Protein AF-A0A1V3II96-F1 (afdb_monomer)

Organism: NCBI:txid1908260

InterPro domains:
  IPR008873 TraA [PF05513] (24-80)

Foldseek 3Di:
DVVVVVVVVVVVCVVVVVVVVVVPDDDPDVCPVVVVVVVVVCCQCCHDPHPVLVVVLVVLVVVLVVVCVVPVDPCSCVVNVVSVVD

Nearest PDB structures (foldseek):
  5leg-assembly1_1A  TM=8.628E-01  e=9.607E-02  Salmonella enterica subsp. enterica serovar Typhi

Sequence (86 aa):
MFKDFIKKLYSKMKTTVTVTAVSSVPAVAMAADLAAGAKQDVKDTLGVGSTAWTILLVLEILAAVFMYIKTKNLALFGGIIALICQ

Solvent-accessible surface area (backbone atoms only — not comparable to full-atom values): 5038 Å² total; per-residue (Å²): 111,73,70,58,50,52,55,54,50,53,53,52,49,52,55,52,55,53,52,56,65,57,73,69,64,77,78,89,80,54,63,68,64,52,48,53,48,49,54,49,52,49,44,62,48,60,27,92,88,17,71,54,38,51,52,51,53,54,51,48,52,54,50,34,52,57,49,29,75,77,67,72,46,73,70,54,59,50,61,58,52,59,58,74,76,107

Structure (mmCIF, N/CA/C/O backbone):
data_AF-A0A1V3II96-F1
#
_entry.id   AF-A0A1V3II96-F1
#
loop_
_atom_site.group_PDB
_atom_site.id
_atom_site.type_symbol
_atom_site.label_atom_id
_atom_site.label_alt_id
_atom_site.label_comp_id
_atom_site.label_asym_id
_atom_site.label_entity_id
_atom_site.label_seq_id
_atom_site.pdbx_PDB_ins_code
_atom_site.Cartn_x
_atom_site.Cartn_y
_atom_site.Cartn_z
_atom_site.occupancy
_atom_site.B_iso_or_equiv
_atom_site.auth_seq_id
_atom_site.auth_comp_id
_atom_site.auth_asym_id
_atom_site.auth_atom_id
_atom_site.pdbx_PDB_model_num
ATOM 1 N N . MET A 1 1 ? 10.241 25.862 17.922 1.00 59.03 1 MET A N 1
ATOM 2 C CA . MET A 1 1 ? 11.334 24.867 17.816 1.00 59.03 1 MET A CA 1
ATOM 3 C C . MET A 1 1 ? 10.926 23.607 17.051 1.00 59.03 1 MET A C 1
ATOM 5 O O . MET A 1 1 ? 11.419 23.421 15.949 1.00 59.03 1 MET A O 1
ATOM 9 N N . PHE A 1 2 ? 10.001 22.768 17.544 1.00 66.88 2 PHE A N 1
ATOM 10 C CA . PHE A 1 2 ? 9.622 21.526 16.834 1.00 66.88 2 PHE A CA 1
ATOM 11 C C . PHE A 1 2 ? 8.845 21.772 15.522 1.00 66.88 2 PHE A C 1
ATOM 13 O O . PHE A 1 2 ? 9.080 21.118 14.511 1.00 66.88 2 PHE A O 1
ATOM 20 N N . LYS A 1 3 ? 7.969 22.787 15.500 1.00 69.25 3 LYS A N 1
ATOM 21 C CA . LYS A 1 3 ? 7.199 23.180 14.303 1.00 69.25 3 LYS A CA 1
ATOM 22 C C . LYS A 1 3 ? 8.093 23.696 13.167 1.00 69.25 3 LYS A C 1
ATOM 24 O O . LYS A 1 3 ? 7.859 23.391 11.999 1.00 69.25 3 LYS A O 1
ATOM 29 N N . ASP A 1 4 ? 9.149 24.424 13.520 1.00 73.50 4 ASP A N 1
ATOM 30 C CA . ASP A 1 4 ? 10.104 24.998 12.564 1.00 73.50 4 ASP A CA 1
ATOM 31 C C . ASP A 1 4 ? 10.965 23.909 11.916 1.00 73.50 4 ASP A C 1
ATOM 33 O O . ASP A 1 4 ? 11.264 23.970 10.722 1.00 73.50 4 ASP A O 1
ATOM 37 N N . PHE A 1 5 ? 11.291 22.862 12.681 1.00 73.62 5 PHE A N 1
ATOM 38 C CA . PHE A 1 5 ? 11.988 21.678 12.188 1.00 73.62 5 PHE A CA 1
ATOM 39 C C . PHE A 1 5 ? 11.157 20.913 11.145 1.00 73.62 5 PHE A C 1
ATOM 41 O O . PHE A 1 5 ? 11.656 20.633 10.054 1.00 73.62 5 PHE A O 1
ATOM 48 N N . ILE A 1 6 ? 9.869 20.666 11.419 1.00 81.00 6 ILE A N 1
ATOM 49 C CA . ILE A 1 6 ? 8.960 19.985 10.477 1.00 81.00 6 ILE A CA 1
ATOM 50 C C . ILE A 1 6 ? 8.813 20.779 9.172 1.00 81.00 6 ILE A C 1
ATOM 52 O O . ILE A 1 6 ? 8.878 20.208 8.082 1.00 81.00 6 ILE A O 1
ATOM 56 N N . LYS A 1 7 ? 8.683 22.109 9.254 1.00 74.81 7 LYS A N 1
ATOM 57 C CA . LYS A 1 7 ? 8.571 22.973 8.068 1.00 74.81 7 LYS A CA 1
ATOM 58 C C . LYS A 1 7 ? 9.837 22.932 7.203 1.00 74.81 7 LYS A C 1
ATOM 60 O O . LYS A 1 7 ? 9.751 22.902 5.974 1.00 74.81 7 LYS A O 1
ATOM 65 N N . LYS A 1 8 ? 11.011 22.880 7.840 1.00 70.62 8 LYS A N 1
ATOM 66 C CA . LYS A 1 8 ? 12.311 22.778 7.160 1.00 70.62 8 LYS A CA 1
ATOM 67 C C . LYS A 1 8 ? 12.505 21.407 6.503 1.00 70.62 8 LYS A C 1
ATOM 69 O O . LYS A 1 8 ? 13.036 21.341 5.396 1.00 70.62 8 LYS A O 1
ATOM 74 N N . LEU A 1 9 ? 12.022 20.341 7.141 1.00 74.62 9 LEU A N 1
ATOM 75 C CA . LEU A 1 9 ? 12.040 18.980 6.602 1.00 74.62 9 LEU A CA 1
ATOM 76 C C . LEU A 1 9 ? 11.115 18.835 5.382 1.00 74.62 9 LEU A C 1
ATOM 78 O O . LEU A 1 9 ? 11.545 18.328 4.351 1.00 74.62 9 LEU A O 1
ATOM 82 N N . TYR A 1 10 ? 9.888 19.361 5.451 1.00 72.44 10 TYR A N 1
ATOM 83 C CA . TYR A 1 10 ? 8.928 19.333 4.339 1.00 72.44 10 TYR A CA 1
ATOM 84 C C . TYR A 1 10 ? 9.430 20.084 3.097 1.00 72.44 10 TYR A C 1
ATOM 86 O O . TYR A 1 10 ? 9.274 19.609 1.974 1.00 72.44 10 TYR A O 1
ATOM 94 N N . SER A 1 11 ? 10.079 21.234 3.298 1.00 64.75 11 SER A N 1
ATOM 95 C CA . SER A 1 11 ? 10.675 22.008 2.204 1.00 64.75 11 SER A CA 1
ATOM 96 C C . SER A 1 11 ? 11.815 21.246 1.517 1.00 64.75 11 SER A C 1
ATOM 98 O O . SER A 1 11 ? 11.837 21.140 0.293 1.00 64.75 11 SER A O 1
ATOM 100 N N . LYS A 1 12 ? 12.709 20.618 2.296 1.00 63.75 12 LYS A N 1
ATOM 101 C CA . LYS A 1 12 ? 13.783 19.778 1.743 1.00 63.75 12 LYS A CA 1
ATOM 102 C C . LYS A 1 12 ? 13.244 18.548 1.013 1.00 63.75 12 LYS A C 1
ATOM 104 O O . LYS A 1 12 ? 13.730 18.244 -0.069 1.00 63.75 12 LYS A O 1
ATOM 109 N N . MET A 1 13 ? 12.219 17.887 1.556 1.00 62.94 13 MET A N 1
ATOM 110 C CA . MET A 1 13 ? 11.571 16.760 0.880 1.00 62.94 13 MET A CA 1
ATOM 111 C C . MET A 1 13 ? 10.957 17.174 -0.456 1.00 62.94 13 MET A C 1
ATOM 113 O O . MET A 1 13 ? 11.166 16.479 -1.442 1.00 62.94 13 MET A O 1
ATOM 117 N N . LYS A 1 14 ? 10.258 18.315 -0.531 1.00 59.88 14 LYS A N 1
ATOM 118 C CA . LYS A 1 14 ? 9.703 18.805 -1.803 1.00 59.88 14 LYS A CA 1
ATOM 119 C C . LYS A 1 14 ? 10.780 18.998 -2.864 1.00 59.88 14 LYS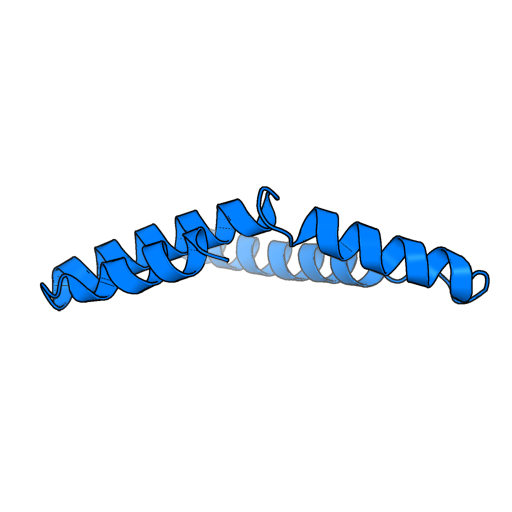 A C 1
ATOM 121 O O . LYS A 1 14 ? 10.617 18.525 -3.986 1.00 59.88 14 LYS A O 1
ATOM 126 N N . THR A 1 15 ? 11.879 19.657 -2.514 1.00 60.28 15 THR A N 1
ATOM 127 C CA . THR A 1 15 ? 12.958 19.933 -3.468 1.00 60.28 15 THR A CA 1
ATOM 128 C C . THR A 1 15 ? 13.654 18.648 -3.918 1.00 60.28 15 THR A C 1
ATOM 130 O O . THR A 1 15 ? 13.870 18.470 -5.112 1.00 60.28 15 THR A O 1
ATOM 133 N N . THR A 1 16 ? 13.928 17.712 -3.006 1.00 58.53 16 THR A N 1
ATOM 134 C CA . THR A 1 16 ? 14.564 16.432 -3.356 1.00 58.53 16 THR A CA 1
ATOM 135 C C . THR A 1 16 ? 13.645 15.536 -4.191 1.00 58.53 16 THR A C 1
ATOM 137 O O . THR A 1 16 ? 14.089 14.988 -5.193 1.00 58.53 16 THR A O 1
ATOM 140 N N . VAL A 1 17 ? 12.353 15.443 -3.853 1.00 59.53 17 VAL A N 1
ATOM 141 C CA . VAL A 1 17 ? 11.372 14.648 -4.618 1.00 59.53 17 VAL A CA 1
ATOM 142 C C . VAL A 1 17 ? 11.202 15.195 -6.036 1.00 59.53 17 VAL A C 1
ATOM 144 O O . VAL A 1 17 ? 11.111 14.422 -6.985 1.00 59.53 17 VAL A O 1
ATOM 147 N N . THR A 1 18 ? 11.218 16.521 -6.200 1.00 59.56 18 THR A N 1
ATOM 148 C CA . THR A 1 18 ? 11.071 17.146 -7.524 1.00 59.56 18 THR A CA 1
ATOM 149 C C . TH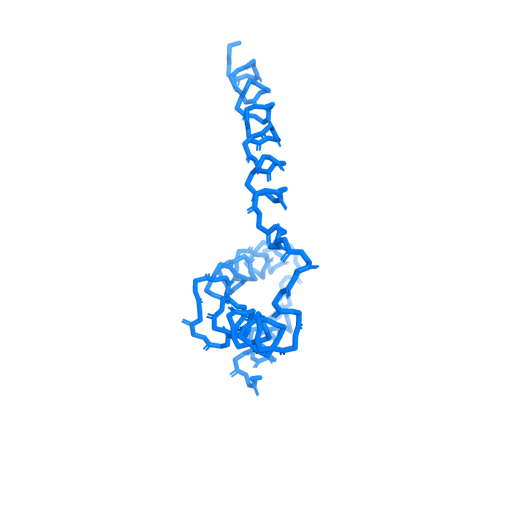R A 1 18 ? 12.300 16.900 -8.401 1.00 59.56 18 THR A C 1
ATOM 151 O O . THR A 1 18 ? 12.157 16.618 -9.584 1.00 59.56 18 THR A O 1
ATOM 154 N N . VAL A 1 19 ? 13.511 16.947 -7.836 1.00 60.09 19 VAL A N 1
ATOM 155 C CA . VAL A 1 19 ? 14.751 16.710 -8.596 1.00 60.09 19 VAL A CA 1
ATOM 156 C C . VAL A 1 19 ? 14.876 15.245 -9.023 1.00 60.09 19 VAL A C 1
ATOM 158 O O . VAL A 1 19 ? 15.204 14.983 -10.178 1.00 60.09 19 VAL A O 1
ATOM 161 N N . THR A 1 20 ? 14.529 14.294 -8.150 1.00 58.88 20 THR A N 1
ATOM 162 C CA . THR A 1 20 ? 14.515 12.862 -8.498 1.00 58.88 20 THR A CA 1
ATOM 163 C C . THR A 1 20 ? 13.457 12.531 -9.557 1.00 58.88 20 THR A C 1
ATOM 165 O O . THR A 1 20 ? 13.707 11.696 -10.423 1.00 58.88 20 THR A O 1
ATOM 168 N N . ALA A 1 21 ? 12.306 13.212 -9.537 1.00 58.75 21 ALA A N 1
ATOM 169 C CA . ALA A 1 21 ? 11.242 13.024 -10.525 1.00 58.75 21 ALA A CA 1
ATOM 170 C C . ALA A 1 21 ? 11.576 13.590 -11.918 1.00 58.75 21 ALA A C 1
ATOM 172 O O . ALA A 1 21 ? 10.997 13.154 -12.907 1.00 58.75 21 ALA A O 1
ATOM 173 N N . VAL A 1 22 ? 12.489 14.564 -12.013 1.00 60.31 22 VAL A N 1
ATOM 174 C CA . VAL A 1 22 ? 12.904 15.150 -13.300 1.00 60.31 22 VAL A CA 1
ATOM 175 C C . VAL A 1 22 ? 14.090 14.391 -13.901 1.00 60.31 22 VAL A C 1
ATOM 177 O O . VAL A 1 22 ? 14.165 14.240 -15.117 1.00 60.31 22 VAL A O 1
ATOM 180 N N . SER A 1 23 ? 14.985 13.839 -13.073 1.00 59.50 23 SER A N 1
ATOM 181 C CA . SER A 1 23 ? 16.104 13.009 -13.546 1.00 59.50 23 SER A CA 1
ATOM 182 C C . SER A 1 23 ? 15.689 11.636 -14.088 1.00 59.50 23 SER A C 1
ATOM 184 O O . SER A 1 23 ? 16.514 10.949 -14.679 1.00 59.50 23 SER A O 1
ATOM 186 N N . SER A 1 24 ? 14.435 11.220 -13.889 1.00 57.19 24 SER A N 1
ATOM 187 C CA . SER A 1 24 ? 13.901 9.949 -14.388 1.00 57.19 24 SER A CA 1
ATOM 188 C C . SER A 1 24 ? 13.290 10.034 -15.792 1.00 57.19 24 SER A C 1
ATOM 190 O O . SER A 1 24 ? 12.714 9.052 -16.251 1.00 57.19 24 SER A O 1
ATOM 192 N N . VAL A 1 25 ? 13.399 11.172 -16.491 1.00 59.75 25 VAL A N 1
ATOM 193 C CA . VAL A 1 25 ? 12.939 11.308 -17.884 1.00 59.75 25 VAL A CA 1
ATOM 194 C C . VAL A 1 25 ? 14.099 10.964 -18.824 1.00 59.75 25 VAL A C 1
ATOM 196 O O . VAL A 1 25 ? 15.025 11.768 -18.960 1.00 59.75 25 VAL A O 1
ATOM 199 N N . PRO A 1 26 ? 14.106 9.787 -19.475 1.00 57.69 26 PRO A N 1
ATOM 200 C CA . PRO A 1 26 ? 15.226 9.402 -20.311 1.00 57.69 26 PRO A CA 1
ATOM 201 C C . PRO A 1 26 ? 15.135 10.113 -21.672 1.00 57.69 26 PRO A C 1
ATOM 203 O O . PRO A 1 26 ? 14.054 10.309 -22.231 1.00 57.69 26 PRO A O 1
ATOM 206 N N . ALA A 1 27 ? 16.285 10.545 -22.192 1.00 56.59 27 ALA A N 1
ATOM 207 C CA . ALA A 1 27 ? 16.384 11.343 -23.410 1.00 56.59 27 ALA A CA 1
ATOM 208 C C . ALA A 1 27 ? 15.872 10.590 -24.659 1.00 56.59 27 ALA A C 1
ATOM 210 O O . ALA A 1 27 ? 16.194 9.430 -24.916 1.00 56.59 27 ALA A O 1
ATOM 211 N N . VAL A 1 28 ? 15.070 11.305 -25.448 1.00 56.41 28 VAL A N 1
ATOM 212 C CA . VAL A 1 28 ? 14.195 10.847 -26.542 1.00 56.41 28 VAL A CA 1
ATOM 213 C C . VAL A 1 28 ? 14.973 10.540 -27.836 1.00 56.41 28 VAL A 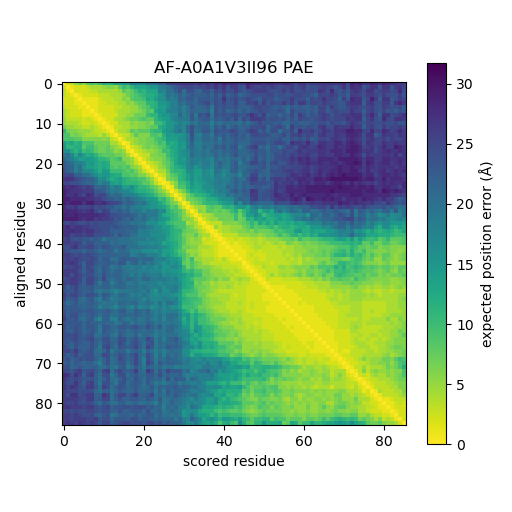C 1
ATOM 215 O O . VAL A 1 28 ? 14.773 11.190 -28.856 1.00 56.41 28 VAL A O 1
ATOM 218 N N . ALA A 1 29 ? 15.899 9.578 -27.820 1.00 54.53 29 ALA A N 1
ATOM 219 C CA . A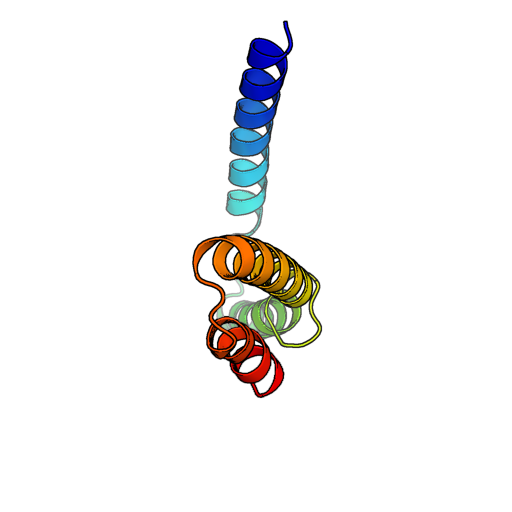LA A 1 29 ? 16.618 9.159 -29.040 1.00 54.53 29 ALA A CA 1
ATOM 220 C C . ALA A 1 29 ? 16.686 7.632 -29.248 1.00 54.53 29 ALA A C 1
ATOM 222 O O . ALA A 1 29 ? 16.938 7.178 -30.358 1.00 54.53 29 ALA A O 1
ATOM 223 N N . MET A 1 30 ? 16.379 6.839 -28.212 1.00 54.50 30 MET A N 1
ATOM 224 C CA . MET A 1 30 ? 16.349 5.361 -28.216 1.00 54.50 30 MET A CA 1
ATOM 225 C C . MET A 1 30 ? 14.917 4.833 -27.975 1.00 54.50 30 MET A C 1
ATOM 227 O O . MET A 1 30 ? 14.690 3.864 -27.261 1.00 54.50 30 MET A O 1
ATOM 231 N N . ALA A 1 31 ? 13.912 5.543 -28.495 1.00 53.09 31 ALA A N 1
ATOM 232 C CA . ALA A 1 31 ? 12.565 5.599 -27.922 1.00 53.09 31 ALA A CA 1
ATOM 233 C C . ALA A 1 31 ? 11.699 4.325 -28.010 1.00 53.09 31 ALA A C 1
ATOM 235 O O . ALA A 1 31 ? 10.725 4.248 -27.276 1.00 53.09 31 ALA A O 1
ATOM 236 N N . ALA A 1 32 ? 11.993 3.343 -28.868 1.00 56.72 32 ALA A N 1
ATOM 237 C CA . ALA A 1 32 ? 11.164 2.130 -28.970 1.00 56.72 32 ALA A CA 1
ATOM 238 C C . ALA A 1 32 ? 11.612 1.028 -27.995 1.00 56.72 32 ALA A C 1
ATOM 240 O O . ALA A 1 32 ? 10.791 0.485 -27.2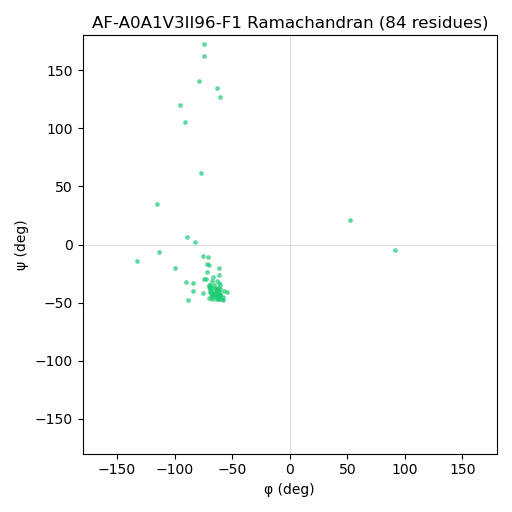59 1.00 56.72 32 ALA A O 1
ATOM 241 N N . ASP A 1 33 ? 12.916 0.752 -27.947 1.00 58.97 33 ASP A N 1
ATOM 242 C CA . ASP A 1 33 ? 13.507 -0.254 -27.056 1.00 58.97 33 ASP A CA 1
ATOM 243 C C . ASP A 1 33 ? 13.568 0.252 -25.607 1.00 58.97 33 ASP A C 1
ATOM 245 O O . ASP A 1 33 ? 13.142 -0.423 -24.672 1.00 58.97 33 ASP A O 1
ATOM 249 N N . LEU A 1 34 ? 13.941 1.523 -25.421 1.00 60.12 34 LEU A N 1
ATOM 250 C CA . LEU A 1 34 ? 13.929 2.169 -24.111 1.00 60.12 34 LEU A CA 1
ATOM 251 C C . LEU A 1 34 ? 12.507 2.362 -23.563 1.00 60.12 34 LEU A C 1
ATOM 253 O O . LEU A 1 34 ? 12.319 2.303 -22.354 1.00 60.12 34 LEU A O 1
ATOM 257 N N . ALA A 1 35 ? 11.488 2.564 -24.411 1.00 61.12 35 ALA A N 1
ATOM 258 C CA . ALA A 1 35 ? 10.099 2.606 -23.938 1.00 61.12 35 ALA A CA 1
ATOM 259 C C . ALA A 1 35 ? 9.557 1.216 -23.580 1.00 61.12 35 ALA A C 1
ATOM 261 O O . ALA A 1 35 ? 8.705 1.111 -22.696 1.00 61.12 35 ALA A O 1
ATOM 262 N N . ALA A 1 36 ? 10.031 0.152 -24.237 1.00 63.66 36 ALA A N 1
ATOM 263 C CA . ALA A 1 36 ? 9.725 -1.219 -23.838 1.00 63.66 36 ALA A CA 1
ATOM 264 C C . ALA A 1 36 ? 10.384 -1.553 -22.488 1.00 63.66 36 ALA A C 1
ATOM 266 O O . ALA A 1 36 ? 9.695 -2.043 -21.591 1.00 63.66 36 ALA A O 1
ATOM 267 N N . GLY A 1 37 ? 11.657 -1.179 -22.310 1.00 63.91 37 GLY A N 1
ATOM 268 C CA . GLY A 1 37 ? 12.373 -1.254 -21.033 1.00 63.91 37 GLY A CA 1
ATOM 269 C C . GLY A 1 37 ? 11.693 -0.440 -19.932 1.00 63.91 37 GLY A C 1
ATOM 270 O O . GLY A 1 37 ? 11.376 -0.982 -18.882 1.00 63.91 37 GLY A O 1
ATOM 271 N N . ALA A 1 38 ? 11.299 0.805 -20.211 1.00 65.31 38 ALA A N 1
ATOM 272 C CA . ALA A 1 38 ? 10.605 1.659 -19.246 1.00 65.31 38 ALA A CA 1
ATOM 273 C C . ALA A 1 38 ? 9.258 1.077 -18.782 1.00 65.31 38 ALA A C 1
ATOM 275 O O . ALA A 1 38 ? 8.869 1.258 -17.630 1.00 65.31 38 ALA A O 1
ATOM 276 N N . LYS A 1 39 ? 8.523 0.356 -19.644 1.00 68.00 39 LYS A N 1
ATOM 277 C CA . LYS A 1 39 ? 7.297 -0.347 -19.224 1.00 68.00 39 LYS A CA 1
ATOM 278 C C . LYS A 1 39 ? 7.595 -1.501 -18.272 1.00 68.00 39 LYS A C 1
ATOM 280 O O . LYS A 1 39 ? 6.801 -1.736 -17.361 1.00 68.00 39 LYS A O 1
ATOM 285 N N . GLN A 1 40 ? 8.697 -2.210 -18.497 1.00 76.31 40 GLN A N 1
ATOM 286 C CA . GLN A 1 40 ? 9.147 -3.283 -17.621 1.00 76.31 40 GLN A CA 1
ATOM 287 C C . GLN A 1 40 ? 9.649 -2.716 -16.286 1.00 76.31 40 GLN A C 1
ATOM 289 O O . GLN A 1 40 ? 9.161 -3.132 -15.244 1.00 76.31 40 GLN A O 1
ATOM 294 N N . ASP A 1 41 ? 10.460 -1.660 -16.309 1.00 77.06 41 ASP A N 1
ATOM 295 C CA . ASP A 1 41 ? 10.969 -0.991 -15.105 1.00 77.06 41 ASP A CA 1
ATOM 296 C C . ASP A 1 41 ? 9.842 -0.422 -14.228 1.00 77.06 41 ASP A C 1
ATOM 298 O O . ASP A 1 41 ? 9.888 -0.497 -12.998 1.00 77.06 41 ASP A O 1
ATOM 302 N N . VAL A 1 42 ? 8.787 0.126 -14.843 1.00 77.25 42 VAL A N 1
ATOM 303 C CA . V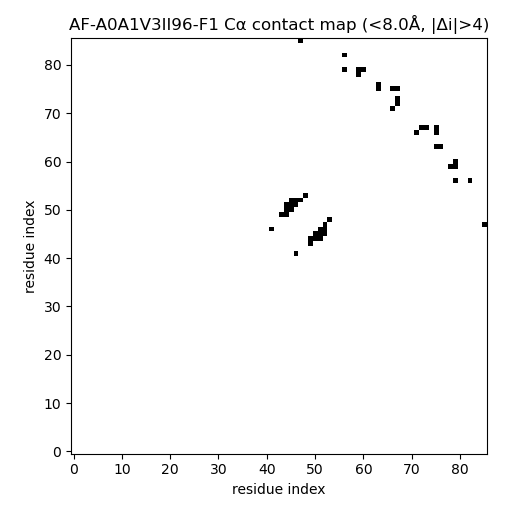AL A 1 42 ? 7.599 0.601 -14.116 1.00 77.25 42 VAL A CA 1
ATOM 304 C C . VAL A 1 42 ? 6.841 -0.566 -13.486 1.00 77.25 42 VAL A C 1
ATOM 306 O O . VAL A 1 42 ? 6.396 -0.449 -12.343 1.00 77.25 42 VAL A O 1
ATOM 309 N N . LYS A 1 43 ? 6.705 -1.692 -14.196 1.00 78.31 43 LYS A N 1
ATOM 310 C CA . LYS A 1 43 ? 6.104 -2.907 -13.633 1.00 78.31 43 LYS A CA 1
ATOM 311 C C . LYS A 1 43 ? 6.931 -3.456 -12.479 1.00 78.31 43 LYS A C 1
ATOM 313 O O . LYS A 1 43 ? 6.352 -3.811 -11.463 1.00 78.31 43 LYS A O 1
ATOM 318 N N . ASP A 1 44 ? 8.248 -3.456 -12.591 1.00 79.19 44 ASP A N 1
ATOM 319 C CA . ASP A 1 44 ? 9.127 -3.976 -11.546 1.00 79.19 44 ASP A CA 1
ATOM 320 C C . ASP A 1 44 ? 9.169 -3.029 -10.332 1.00 79.19 44 ASP A C 1
ATOM 322 O O . ASP A 1 44 ? 9.274 -3.469 -9.189 1.00 79.19 44 ASP A O 1
ATOM 326 N N . THR A 1 45 ? 8.981 -1.722 -10.551 1.00 81.81 45 THR A N 1
ATOM 327 C CA . THR A 1 45 ? 8.964 -0.710 -9.482 1.00 81.81 45 THR A CA 1
ATOM 328 C C . THR A 1 45 ? 7.605 -0.565 -8.796 1.00 81.81 45 THR A C 1
ATOM 330 O O . THR A 1 45 ? 7.568 -0.272 -7.602 1.00 81.81 45 THR A O 1
ATOM 333 N N . LEU A 1 46 ? 6.479 -0.752 -9.489 1.00 82.94 46 LEU A N 1
ATOM 334 C CA . LEU A 1 46 ? 5.130 -0.551 -8.925 1.00 82.94 46 LEU A CA 1
ATOM 335 C C . LEU A 1 46 ? 4.307 -1.841 -8.810 1.00 82.94 46 LEU A C 1
ATOM 337 O O . LEU A 1 46 ? 3.205 -1.813 -8.265 1.00 82.94 46 LEU A O 1
ATOM 341 N N . GLY A 1 47 ? 4.821 -2.952 -9.328 1.00 78.94 47 GLY A N 1
ATOM 342 C CA . GLY A 1 47 ? 4.150 -4.243 -9.340 1.00 78.94 47 GLY A CA 1
ATOM 343 C C . GLY A 1 47 ? 4.124 -4.940 -7.985 1.00 78.94 47 GLY A C 1
ATOM 344 O O . 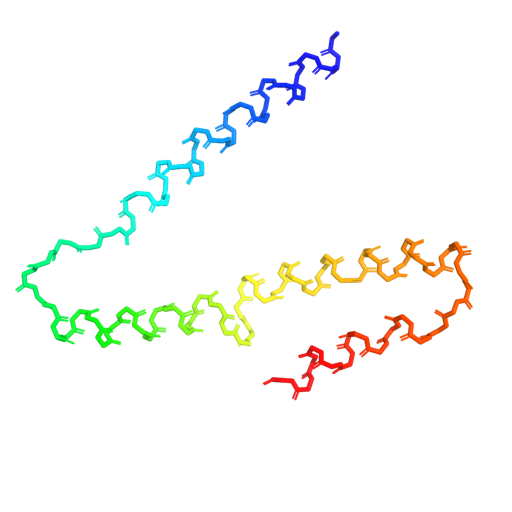GLY A 1 47 ? 4.749 -4.521 -7.005 1.00 78.94 47 GLY A O 1
ATOM 345 N N . VAL A 1 48 ? 3.374 -6.038 -7.952 1.00 79.50 48 VAL A N 1
ATOM 346 C CA . VAL A 1 48 ? 3.180 -6.870 -6.764 1.00 79.50 48 VAL A CA 1
ATOM 347 C C . VAL A 1 48 ? 4.527 -7.424 -6.302 1.00 79.50 48 VAL A C 1
ATOM 349 O O . VAL A 1 48 ? 5.275 -8.005 -7.083 1.00 79.50 48 VAL A O 1
ATOM 352 N N . GLY A 1 49 ? 4.850 -7.210 -5.025 1.00 81.00 49 GLY A N 1
ATOM 353 C CA . GLY A 1 49 ? 6.140 -7.592 -4.437 1.00 81.00 49 GLY A CA 1
ATOM 354 C C . GLY A 1 49 ? 7.221 -6.505 -4.477 1.00 81.00 49 GLY A C 1
ATOM 355 O O . GLY A 1 49 ? 8.276 -6.688 -3.873 1.00 81.00 49 GLY A O 1
ATOM 356 N N . SER A 1 50 ? 6.963 -5.354 -5.107 1.00 83.19 50 SER A N 1
ATOM 357 C CA . SER A 1 50 ? 7.879 -4.213 -5.063 1.00 83.19 50 SER A CA 1
ATOM 358 C C . SER A 1 50 ? 7.856 -3.472 -3.713 1.00 83.19 50 SER A C 1
ATOM 360 O O . SER A 1 50 ? 6.907 -3.535 -2.921 1.00 83.19 50 SER A O 1
ATOM 362 N N . THR A 1 51 ? 8.892 -2.674 -3.465 1.00 84.31 51 THR A N 1
ATOM 363 C CA . THR A 1 51 ? 8.959 -1.712 -2.362 1.00 84.31 51 THR A CA 1
ATOM 364 C C . THR A 1 51 ? 7.771 -0.744 -2.370 1.00 84.31 51 THR A C 1
ATOM 366 O O . THR A 1 51 ? 7.208 -0.467 -1.312 1.00 84.31 51 THR A O 1
ATOM 369 N N . ALA A 1 52 ? 7.336 -0.257 -3.540 1.00 84.38 52 ALA A N 1
ATOM 370 C CA . ALA A 1 52 ? 6.191 0.656 -3.630 1.00 84.38 52 ALA A CA 1
ATOM 371 C C . ALA A 1 52 ? 4.879 -0.021 -3.196 1.00 84.38 52 ALA A C 1
ATOM 373 O O . ALA A 1 52 ? 4.108 0.555 -2.428 1.00 84.38 52 ALA A O 1
ATOM 374 N N . TRP A 1 53 ? 4.674 -1.271 -3.620 1.00 85.19 53 TRP A N 1
ATOM 375 C CA . TRP A 1 53 ? 3.556 -2.115 -3.195 1.00 85.19 53 TRP A CA 1
ATOM 376 C C . TRP A 1 53 ? 3.532 -2.312 -1.675 1.00 85.19 53 TRP A C 1
ATOM 378 O O . TRP A 1 53 ? 2.506 -2.137 -1.019 1.00 85.19 53 TRP A O 1
ATOM 388 N N . THR A 1 54 ? 4.700 -2.590 -1.096 1.00 84.94 54 THR A N 1
ATOM 389 C CA . THR A 1 54 ? 4.855 -2.780 0.351 1.00 84.94 54 THR A CA 1
ATOM 390 C C . THR A 1 54 ? 4.514 -1.508 1.133 1.00 84.94 54 THR A C 1
ATOM 392 O O . THR A 1 54 ? 3.838 -1.573 2.158 1.00 84.94 54 THR A O 1
ATOM 395 N N . ILE A 1 55 ? 4.926 -0.336 0.640 1.00 87.56 55 ILE A N 1
ATOM 396 C CA . ILE A 1 55 ? 4.601 0.955 1.266 1.00 87.56 55 ILE A CA 1
ATOM 397 C C . ILE A 1 55 ? 3.087 1.207 1.259 1.00 87.56 55 ILE A C 1
ATOM 399 O O . ILE A 1 55 ? 2.549 1.654 2.274 1.00 87.56 55 ILE A O 1
ATOM 403 N N . LEU A 1 56 ? 2.397 0.899 0.155 1.00 87.31 56 LEU A N 1
ATOM 404 C CA . LEU A 1 56 ? 0.940 1.031 0.062 1.00 87.31 56 LEU A CA 1
ATOM 405 C C . LEU A 1 56 ? 0.221 0.117 1.064 1.00 87.31 56 LEU A C 1
ATOM 407 O O . LEU A 1 56 ? -0.678 0.582 1.759 1.00 87.31 56 LEU A O 1
ATOM 411 N N . LEU A 1 57 ? 0.663 -1.136 1.212 1.00 87.38 57 LEU A N 1
ATOM 412 C CA . LEU A 1 57 ? 0.115 -2.074 2.202 1.00 87.38 57 LEU A CA 1
ATOM 413 C C . LEU A 1 57 ? 0.274 -1.576 3.643 1.00 87.38 57 LEU A C 1
ATOM 415 O O . LEU A 1 57 ? -0.662 -1.656 4.438 1.00 87.38 57 LEU A O 1
ATOM 419 N N . VAL A 1 58 ? 1.442 -1.032 3.991 1.00 88.31 58 VAL A N 1
ATOM 420 C CA . VAL A 1 58 ? 1.675 -0.470 5.330 1.00 88.31 58 VAL A CA 1
ATOM 421 C C . VAL A 1 58 ? 0.754 0.728 5.582 1.00 88.31 58 VAL A C 1
ATOM 423 O O . VAL A 1 58 ? 0.149 0.823 6.651 1.00 88.31 58 VAL A O 1
ATOM 426 N N . LEU A 1 59 ? 0.610 1.621 4.600 1.00 88.56 59 LEU A N 1
ATOM 427 C CA . LEU A 1 59 ? -0.301 2.766 4.681 1.00 88.56 59 LEU A CA 1
ATOM 428 C C . LEU A 1 59 ? -1.762 2.338 4.853 1.00 88.56 59 LEU A C 1
ATOM 430 O O . LEU A 1 59 ? -2.457 2.907 5.696 1.00 88.56 59 LEU A O 1
ATOM 434 N N . GLU A 1 60 ? -2.201 1.322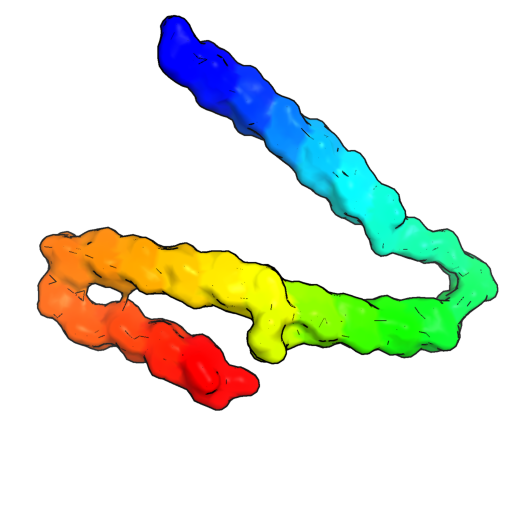 4.112 1.00 86.44 60 GLU A N 1
ATOM 435 C CA . GLU A 1 60 ? -3.555 0.773 4.207 1.00 86.44 60 GLU A CA 1
ATOM 436 C C . GLU A 1 60 ? -3.831 0.212 5.606 1.00 86.44 60 GLU A C 1
ATOM 438 O O . GLU A 1 60 ? -4.852 0.533 6.209 1.00 86.44 60 GLU A O 1
ATOM 443 N N . ILE A 1 61 ? -2.900 -0.559 6.180 1.00 88.00 61 ILE A N 1
ATOM 444 C CA . ILE A 1 61 ? -3.051 -1.107 7.537 1.00 88.00 61 ILE A CA 1
ATOM 445 C C . ILE A 1 61 ? -3.161 0.023 8.569 1.00 88.00 61 ILE A C 1
ATOM 447 O O . ILE A 1 61 ? -4.025 -0.023 9.448 1.00 88.00 61 ILE A O 1
ATOM 451 N N . LEU A 1 62 ? -2.328 1.063 8.461 1.00 88.25 62 LEU A N 1
ATOM 452 C CA . LEU A 1 62 ? -2.401 2.224 9.353 1.00 88.25 62 LEU A CA 1
ATOM 453 C C . LEU A 1 62 ? -3.751 2.951 9.227 1.00 88.25 62 LEU A C 1
ATOM 455 O O . LEU A 1 62 ? -4.357 3.305 10.244 1.00 88.25 62 LEU A O 1
ATOM 459 N N . ALA A 1 63 ? -4.237 3.149 8.000 1.00 86.69 63 ALA A N 1
ATOM 460 C CA . ALA A 1 63 ? -5.525 3.782 7.734 1.00 86.69 63 ALA A CA 1
ATOM 461 C C . ALA A 1 63 ? -6.699 2.934 8.251 1.00 86.69 63 ALA A C 1
ATOM 463 O O . ALA A 1 63 ? -7.598 3.468 8.910 1.00 86.69 63 ALA A O 1
ATOM 464 N N . ALA A 1 64 ? -6.660 1.619 8.030 1.00 86.25 64 ALA A N 1
ATOM 465 C CA . ALA A 1 64 ? -7.660 0.670 8.499 1.00 86.25 64 ALA A CA 1
ATOM 466 C C . ALA A 1 64 ? -7.737 0.651 10.030 1.00 86.25 64 ALA A C 1
ATOM 468 O O . ALA A 1 64 ? -8.830 0.756 10.585 1.00 86.25 64 ALA A O 1
ATOM 469 N N . VAL A 1 65 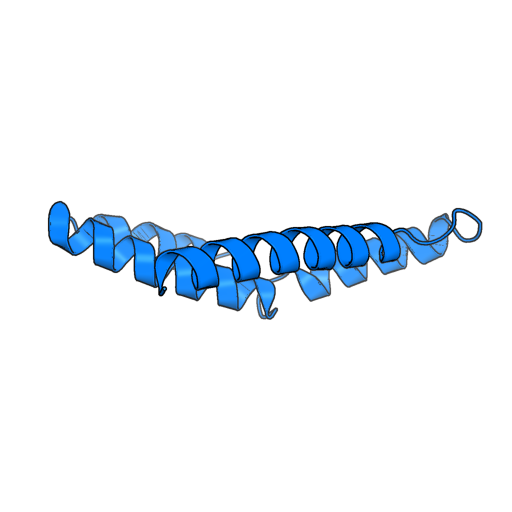? -6.597 0.614 10.731 1.00 86.94 65 VAL A N 1
ATOM 470 C CA . VAL A 1 65 ? -6.556 0.682 12.202 1.00 86.94 65 VAL A CA 1
ATOM 471 C C . VAL A 1 65 ? -7.133 2.008 12.703 1.00 86.94 65 VAL A C 1
ATOM 473 O O . VAL A 1 65 ? -7.980 2.011 13.599 1.00 86.94 65 VAL A O 1
ATOM 476 N N . PHE A 1 66 ? -6.735 3.136 12.108 1.00 87.31 66 PHE A N 1
ATOM 477 C CA . PHE A 1 66 ? -7.236 4.453 12.503 1.00 87.31 66 PHE A CA 1
ATOM 478 C C . PHE A 1 66 ? -8.755 4.581 12.307 1.00 87.31 66 PHE A C 1
ATOM 480 O O . PHE A 1 66 ? -9.472 5.017 13.214 1.00 87.31 66 PHE A O 1
ATOM 487 N N . MET A 1 67 ? -9.270 4.163 11.149 1.00 87.31 67 MET A N 1
ATOM 488 C CA . MET A 1 67 ? -10.706 4.201 10.875 1.00 87.31 67 MET A CA 1
ATOM 489 C C . MET A 1 67 ? -11.481 3.183 11.711 1.00 87.31 67 MET A C 1
ATOM 491 O O . MET A 1 67 ? -12.590 3.495 12.152 1.00 87.31 67 MET A O 1
ATOM 495 N N . TYR A 1 68 ? -10.917 2.008 11.994 1.00 86.94 68 TYR A N 1
ATOM 496 C CA . TYR A 1 68 ? -11.545 1.001 12.848 1.00 86.94 68 TYR A CA 1
ATOM 497 C C . TYR A 1 68 ? -11.726 1.505 14.282 1.00 86.94 68 TYR A C 1
ATOM 499 O O . TYR A 1 68 ? -12.778 1.283 14.879 1.00 86.94 68 TYR A O 1
ATOM 507 N N . ILE A 1 69 ? -10.760 2.248 14.833 1.00 89.25 69 ILE A N 1
ATOM 508 C CA . ILE A 1 69 ? -10.897 2.837 16.175 1.00 89.25 69 ILE A CA 1
ATOM 509 C C . ILE A 1 69 ? -12.146 3.725 16.259 1.00 89.25 69 ILE A C 1
ATOM 511 O O . ILE A 1 69 ? -12.864 3.662 17.259 1.00 89.25 69 ILE A O 1
ATOM 515 N N . LYS A 1 70 ? -12.425 4.503 15.206 1.00 85.88 70 LYS A N 1
ATOM 516 C CA . LYS A 1 70 ? -13.540 5.457 15.165 1.00 85.88 70 LYS A CA 1
ATOM 517 C C . LYS A 1 70 ? -14.876 4.826 14.761 1.00 85.88 70 LYS A C 1
ATOM 519 O O . LYS A 1 70 ? -15.907 5.203 15.304 1.00 85.88 70 LYS A O 1
ATOM 524 N N . THR A 1 71 ? -14.869 3.908 13.799 1.00 86.56 71 THR A N 1
ATOM 525 C CA . THR A 1 71 ? -16.096 3.352 13.198 1.00 86.56 71 THR A CA 1
ATOM 526 C C . THR A 1 71 ? -16.489 1.992 13.766 1.00 86.56 71 THR A C 1
ATOM 528 O O . THR A 1 71 ? -17.641 1.597 13.619 1.00 86.56 71 THR A O 1
ATOM 531 N N . LYS A 1 72 ? -15.546 1.266 14.389 1.00 84.25 72 LYS A N 1
ATOM 532 C CA . LYS A 1 72 ? -15.689 -0.126 14.858 1.00 84.25 72 LYS A CA 1
ATOM 533 C C . LYS A 1 72 ? -16.193 -1.094 13.781 1.00 84.25 72 LYS A C 1
ATOM 535 O O . LYS A 1 72 ? -16.696 -2.167 14.097 1.00 84.25 72 LYS A O 1
ATOM 540 N N . ASN A 1 73 ? -16.040 -0.729 12.508 1.00 81.25 73 ASN A N 1
ATOM 541 C CA . ASN A 1 73 ? -16.526 -1.515 11.387 1.00 81.25 73 ASN A CA 1
ATOM 542 C C . ASN A 1 73 ? -15.409 -2.407 10.829 1.00 81.25 73 ASN A C 1
ATOM 544 O O . ASN A 1 73 ? -14.383 -1.912 10.367 1.00 81.25 73 ASN A O 1
ATOM 548 N N . LEU A 1 74 ? -15.627 -3.724 10.848 1.00 79.50 74 LEU A N 1
ATOM 549 C CA . LEU A 1 74 ? -14.682 -4.722 10.336 1.00 79.50 74 LEU A CA 1
ATOM 550 C C . LEU A 1 74 ? -14.582 -4.729 8.800 1.00 79.50 74 LEU A C 1
ATOM 552 O O . LEU A 1 74 ? -13.595 -5.222 8.261 1.00 79.50 74 LEU A O 1
ATOM 556 N N . ALA A 1 75 ? -15.545 -4.135 8.088 1.00 79.31 75 ALA A N 1
ATOM 557 C CA . ALA A 1 75 ? -15.523 -4.035 6.626 1.00 79.31 75 ALA A CA 1
ATOM 558 C C . ALA A 1 75 ? -14.312 -3.246 6.089 1.00 79.31 75 ALA A C 1
ATOM 560 O O . ALA A 1 75 ? -13.915 -3.438 4.943 1.00 79.31 75 ALA A O 1
ATOM 561 N N . LEU A 1 76 ? -13.681 -2.411 6.923 1.00 75.81 76 LEU A N 1
ATOM 562 C CA . LEU A 1 76 ? -12.455 -1.678 6.589 1.00 75.81 76 LEU A CA 1
ATOM 563 C C . LEU A 1 76 ? -11.264 -2.587 6.266 1.00 75.81 76 LEU A C 1
ATOM 565 O O . LEU A 1 76 ? -10.406 -2.202 5.482 1.00 75.81 76 LEU A O 1
ATOM 569 N N . PHE A 1 77 ? -11.229 -3.810 6.798 1.00 78.69 77 PHE A N 1
ATOM 570 C CA . PHE A 1 77 ? -10.186 -4.780 6.454 1.00 78.69 77 PHE A CA 1
ATOM 571 C C . PHE A 1 77 ? -10.386 -5.405 5.061 1.00 78.69 77 PHE A C 1
ATOM 573 O O . PHE A 1 77 ? -9.481 -6.061 4.549 1.00 78.69 77 PHE A O 1
ATOM 580 N N . GLY A 1 78 ? -11.534 -5.174 4.412 1.00 80.88 78 GLY A N 1
ATOM 581 C CA . GLY A 1 78 ? -11.798 -5.641 3.050 1.00 80.88 78 GLY A CA 1
ATOM 582 C C . GLY A 1 78 ? -10.864 -5.025 2.003 1.00 80.88 78 GLY A C 1
ATOM 583 O O . GLY A 1 78 ? -10.500 -5.710 1.050 1.00 80.88 78 GLY A O 1
ATOM 584 N N . GLY A 1 79 ? -10.406 -3.783 2.212 1.00 78.31 79 GLY A N 1
ATOM 585 C CA . GLY A 1 79 ? -9.421 -3.128 1.339 1.00 78.31 79 GLY A CA 1
ATOM 586 C C . GLY A 1 79 ? -8.089 -3.880 1.281 1.00 78.31 79 GLY A C 1
ATOM 587 O O . GLY A 1 79 ? -7.492 -4.018 0.216 1.00 78.31 79 GLY A O 1
ATOM 588 N N . ILE A 1 80 ? -7.683 -4.490 2.398 1.00 78.12 80 ILE A N 1
ATOM 589 C CA . ILE A 1 80 ? -6.459 -5.296 2.489 1.00 78.12 80 ILE A CA 1
ATOM 590 C C . ILE A 1 80 ? -6.589 -6.585 1.667 1.00 78.12 80 ILE A C 1
ATOM 592 O O . ILE A 1 80 ? -5.654 -6.970 0.970 1.00 78.12 80 ILE A O 1
ATOM 596 N N . ILE A 1 81 ? -7.756 -7.237 1.707 1.00 77.94 81 ILE A N 1
ATOM 597 C CA . ILE A 1 81 ? -8.022 -8.455 0.924 1.00 77.94 81 ILE A CA 1
ATOM 598 C C . ILE A 1 81 ? -8.037 -8.130 -0.574 1.00 77.94 81 ILE A C 1
ATOM 600 O O . ILE A 1 81 ? -7.440 -8.857 -1.364 1.00 77.94 81 ILE A O 1
ATOM 604 N N . ALA A 1 82 ? -8.668 -7.018 -0.961 1.00 78.00 82 ALA A N 1
ATOM 605 C CA . ALA A 1 82 ? -8.716 -6.575 -2.352 1.00 78.00 82 ALA A CA 1
ATOM 606 C C . ALA A 1 82 ? -7.321 -6.266 -2.918 1.00 78.00 82 ALA A C 1
ATOM 608 O O . ALA A 1 82 ? -7.054 -6.598 -4.068 1.00 78.00 82 ALA A O 1
ATOM 609 N N . LEU A 1 83 ? -6.427 -5.688 -2.108 1.00 74.06 83 LEU A N 1
ATOM 610 C CA . LEU A 1 83 ? -5.036 -5.467 -2.502 1.00 74.06 83 LEU A CA 1
ATOM 611 C C . LEU A 1 83 ? -4.282 -6.792 -2.662 1.00 74.06 83 LEU A C 1
ATOM 613 O O . LEU A 1 83 ? -3.625 -7.000 -3.669 1.00 74.06 83 LEU A O 1
ATOM 617 N N . ILE A 1 84 ? -4.386 -7.722 -1.713 1.00 76.50 84 ILE A N 1
ATOM 618 C CA . ILE A 1 84 ? -3.624 -8.983 -1.775 1.00 76.50 84 ILE A CA 1
ATOM 619 C C . ILE A 1 84 ? -4.066 -9.888 -2.941 1.00 76.50 84 ILE A C 1
ATOM 621 O O . ILE A 1 84 ? -3.259 -10.668 -3.440 1.00 76.50 84 ILE A O 1
ATOM 625 N N . CYS A 1 85 ? -5.324 -9.804 -3.378 1.00 70.19 85 CYS A N 1
ATOM 626 C CA . CYS A 1 85 ? -5.852 -10.609 -4.484 1.00 70.19 85 CYS A CA 1
ATOM 627 C C . CYS A 1 85 ? -5.543 -10.063 -5.894 1.00 70.19 85 CYS A C 1
ATOM 629 O O . CYS A 1 85 ? -6.019 -10.656 -6.865 1.00 70.19 85 CYS A O 1
ATOM 631 N N . GLN A 1 86 ? -4.800 -8.958 -6.011 1.00 59.94 86 GLN A N 1
ATOM 632 C CA . GLN A 1 86 ? -4.428 -8.322 -7.282 1.00 59.94 86 GLN A CA 1
ATOM 633 C C . GLN A 1 86 ? -3.030 -8.744 -7.746 1.00 59.94 86 GLN A C 1
ATOM 635 O O . GLN A 1 86 ? -2.838 -8.837 -8.979 1.00 59.94 86 GLN A O 1
#

Radius of gyration: 18.8 Å; Cα contacts (8 Å, |Δi|>4): 25; chains: 1; bounding box: 33×36×47 Å

pLDDT: mean 73.28, std 11.29, range [53.09, 89.25]

Mean predicted aligned error: 14.67 Å

Secondary structure (DSSP, 8-state):
-HHHHHHHHHHHHHHHHHHHHHTT---TTSTTHHHHHHHHHHHHHHSTTSHHHHHHHHHHHHHHHHHHHHH--GGGGHHHHHHHT-